Protein AF-A0A821PF55-F1 (afdb_monomer_lite)

Foldseek 3Di:
DDPVLVPQAPQFHWDQDPDPDRDIATDEPPQFDDRRSPDGNDDDDDDDDDDDD

Secondary structure (DSSP, 8-state):
--GGGTTSSSSSEEEE--SSS--EEEEPPTTEESTTS-EE-------------

Structure (mmCIF, N/CA/C/O backbone):
data_AF-A0A821PF55-F1
#
_entry.id   AF-A0A821PF55-F1
#
loop_
_atom_site.group_PDB
_atom_site.id
_atom_site.type_symbol
_atom_site.label_atom_id
_atom_site.label_alt_id
_atom_site.label_comp_id
_atom_site.label_asym_id
_atom_site.label_entity_id
_atom_site.label_seq_id
_atom_site.pdbx_PDB_ins_code
_atom_site.Cartn_x
_atom_site.Cartn_y
_atom_site.Cartn_z
_atom_site.occupancy
_atom_site.B_iso_or_equiv
_atom_site.auth_seq_id
_atom_site.auth_comp_id
_atom_site.auth_asym_id
_atom_site.auth_atom_id
_atom_site.pdbx_PDB_model_num
ATOM 1 N N . MET A 1 1 ? 14.668 -11.527 -21.140 1.00 45.47 1 MET A N 1
ATOM 2 C CA . MET A 1 1 ? 13.349 -11.083 -20.642 1.00 45.47 1 MET A CA 1
ATOM 3 C C . MET A 1 1 ? 13.380 -11.260 -19.137 1.00 45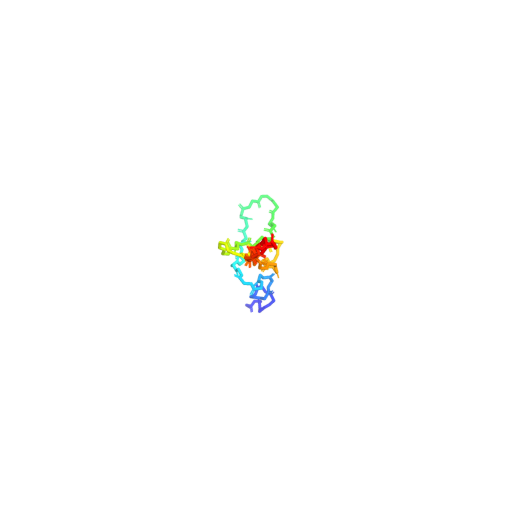.47 1 MET A C 1
ATOM 5 O O . MET A 1 1 ? 13.275 -12.374 -18.644 1.00 45.47 1 MET A O 1
ATOM 9 N N . ASP A 1 2 ? 13.720 -10.182 -18.441 1.00 53.88 2 ASP A N 1
ATOM 10 C CA . ASP A 1 2 ? 14.239 -10.189 -17.074 1.00 53.88 2 ASP A CA 1
ATOM 11 C C . ASP A 1 2 ? 13.150 -10.469 -16.033 1.00 53.88 2 ASP A C 1
ATOM 13 O O . ASP A 1 2 ? 12.455 -9.562 -15.575 1.00 53.88 2 ASP A O 1
ATOM 17 N N . ALA A 1 3 ? 13.039 -11.733 -15.618 1.00 56.38 3 ALA A N 1
ATOM 18 C CA . ALA A 1 3 ? 12.138 -12.204 -14.561 1.00 56.38 3 ALA A CA 1
ATOM 19 C C . ALA A 1 3 ? 12.248 -11.405 -13.242 1.00 56.38 3 ALA A C 1
ATOM 21 O O . ALA A 1 3 ? 11.288 -11.328 -12.481 1.00 56.38 3 ALA A O 1
ATOM 22 N N . ALA A 1 4 ? 13.381 -10.738 -12.997 1.00 57.50 4 ALA A N 1
ATOM 23 C CA . ALA A 1 4 ? 13.587 -9.873 -11.837 1.00 57.50 4 ALA A CA 1
ATOM 24 C C . ALA A 1 4 ? 12.694 -8.613 -11.825 1.00 57.50 4 ALA A C 1
ATOM 26 O O . ALA A 1 4 ? 12.447 -8.054 -10.759 1.00 57.50 4 ALA A O 1
ATOM 27 N N . LEU A 1 5 ? 12.190 -8.151 -12.981 1.00 61.38 5 LEU A N 1
ATOM 28 C CA . LEU A 1 5 ? 11.208 -7.058 -13.025 1.00 61.38 5 LEU A CA 1
ATOM 29 C C . LEU A 1 5 ? 9.823 -7.506 -12.532 1.00 61.38 5 LEU A C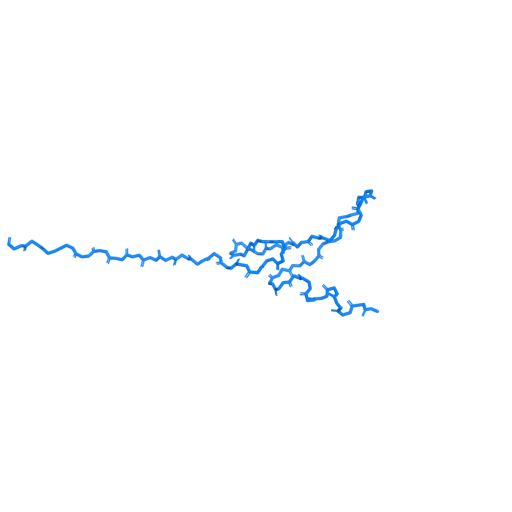 1
ATOM 31 O O . LEU A 1 5 ? 9.085 -6.686 -11.992 1.00 61.38 5 LEU A O 1
ATOM 35 N N . ALA A 1 6 ? 9.479 -8.784 -12.711 1.00 62.97 6 ALA A N 1
ATOM 36 C CA . ALA A 1 6 ? 8.142 -9.295 -12.418 1.00 62.97 6 ALA A CA 1
ATOM 37 C C . ALA A 1 6 ? 7.841 -9.363 -10.911 1.00 62.97 6 ALA A C 1
ATOM 39 O O . ALA A 1 6 ? 6.680 -9.271 -10.534 1.00 62.97 6 ALA A O 1
ATOM 40 N N . TRP A 1 7 ? 8.869 -9.476 -10.059 1.00 76.44 7 TRP A N 1
ATOM 41 C CA . TRP A 1 7 ? 8.714 -9.559 -8.597 1.00 76.44 7 TRP A CA 1
ATOM 42 C C . TRP A 1 7 ? 9.052 -8.257 -7.849 1.00 76.44 7 TRP A C 1
ATOM 44 O O . TRP A 1 7 ? 8.950 -8.192 -6.630 1.00 76.44 7 TRP A O 1
ATOM 54 N N . TYR A 1 8 ? 9.471 -7.195 -8.548 1.00 85.38 8 TYR A N 1
ATOM 55 C CA . TYR A 1 8 ? 9.847 -5.936 -7.886 1.00 85.38 8 TYR A CA 1
ATOM 56 C C . TYR A 1 8 ? 8.657 -5.253 -7.195 1.00 85.38 8 TYR A C 1
ATOM 58 O O . TYR A 1 8 ? 8.830 -4.585 -6.180 1.00 85.38 8 TYR A O 1
ATOM 66 N N . CYS A 1 9 ? 7.451 -5.424 -7.737 1.00 87.81 9 CYS A N 1
ATOM 67 C CA . CYS A 1 9 ? 6.215 -4.973 -7.114 1.00 87.81 9 CYS A CA 1
ATOM 68 C C . CYS A 1 9 ? 5.471 -6.203 -6.597 1.00 87.81 9 CYS A C 1
ATOM 70 O O . CYS A 1 9 ? 5.074 -7.050 -7.390 1.00 87.81 9 CYS A O 1
ATOM 72 N N . HIS A 1 10 ? 5.276 -6.304 -5.284 1.00 89.69 10 HIS A N 1
ATOM 73 C CA . HIS A 1 10 ? 4.748 -7.516 -4.651 1.00 89.69 10 HIS A CA 1
ATOM 74 C C . HIS A 1 10 ? 3.285 -7.776 -5.053 1.00 89.69 10 HIS A C 1
ATOM 76 O O . HIS A 1 10 ? 2.933 -8.864 -5.493 1.00 89.69 10 HIS A O 1
ATOM 82 N N . TYR A 1 11 ? 2.450 -6.737 -4.938 1.00 87.75 11 TYR A N 1
ATOM 83 C CA . TYR A 1 11 ? 1.015 -6.755 -5.264 1.00 87.75 11 TYR A CA 1
ATOM 84 C C . TYR A 1 11 ? 0.638 -5.683 -6.297 1.00 87.75 11 TYR A C 1
ATOM 86 O O . TYR A 1 11 ? -0.516 -5.272 -6.382 1.00 87.75 11 TYR A O 1
ATOM 94 N N . GLY A 1 12 ? 1.619 -5.164 -7.037 1.00 87.19 12 GLY A N 1
ATOM 95 C CA . GLY A 1 12 ? 1.444 -4.030 -7.942 1.00 87.19 12 GLY A CA 1
ATOM 96 C C . GLY A 1 12 ? 2.021 -4.282 -9.326 1.00 87.19 12 GLY A C 1
ATOM 97 O O . GLY A 1 12 ? 2.618 -5.321 -9.5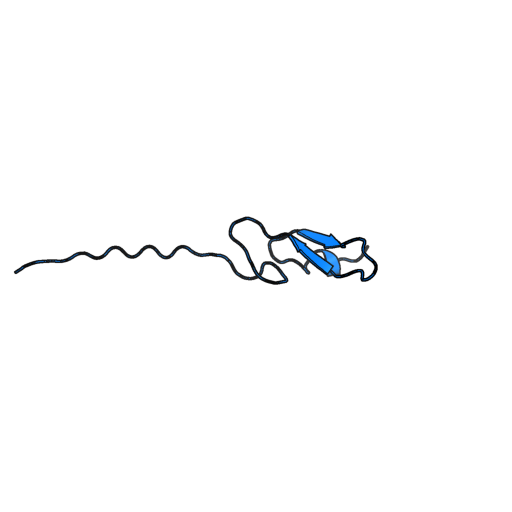94 1.00 87.19 12 GLY A O 1
ATOM 98 N N . ALA A 1 13 ? 1.870 -3.295 -10.202 1.00 87.88 13 ALA A N 1
ATOM 99 C CA . ALA A 1 13 ? 2.462 -3.322 -11.532 1.00 87.88 13 ALA A CA 1
ATOM 100 C C . ALA A 1 13 ? 3.710 -2.439 -11.570 1.00 87.88 13 ALA A C 1
ATOM 102 O O . ALA A 1 13 ? 3.678 -1.283 -11.142 1.00 87.88 13 ALA A O 1
ATOM 103 N N . LEU A 1 14 ? 4.803 -2.969 -12.113 1.00 86.00 14 LEU A N 1
ATOM 104 C CA . LEU A 1 14 ? 6.010 -2.185 -12.322 1.00 86.00 14 LEU A CA 1
ATOM 105 C C . LEU A 1 14 ? 5.818 -1.220 -13.487 1.00 86.00 14 LEU A C 1
ATOM 107 O O . LEU A 1 14 ? 5.553 -1.628 -14.617 1.00 86.00 14 LEU A O 1
ATOM 111 N N . THR A 1 15 ? 6.014 0.064 -13.218 1.00 81.81 15 THR A N 1
ATOM 112 C CA . THR A 1 15 ? 6.072 1.107 -14.229 1.00 81.81 15 THR A CA 1
ATOM 113 C C . THR A 1 15 ? 7.497 1.594 -14.416 1.00 81.81 15 THR A C 1
ATOM 115 O O . THR A 1 15 ? 8.275 1.799 -13.48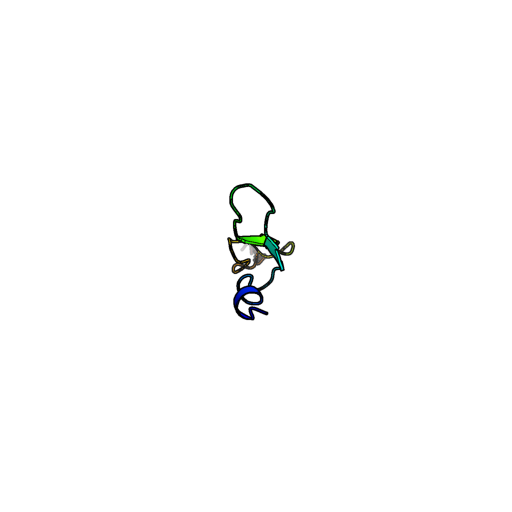1 1.00 81.81 15 THR A O 1
ATOM 118 N N . LEU A 1 16 ? 7.848 1.779 -15.682 1.00 73.25 16 LEU A N 1
ATOM 119 C CA . LEU A 1 16 ? 9.049 2.486 -16.081 1.00 73.25 16 LEU A CA 1
ATOM 120 C C . LEU A 1 16 ? 8.595 3.883 -16.480 1.00 73.25 16 LEU A C 1
ATOM 122 O O . LEU A 1 16 ? 8.036 4.069 -17.562 1.00 73.25 16 LEU A O 1
ATOM 126 N N . PHE A 1 17 ? 8.807 4.866 -15.608 1.00 66.38 17 PHE A N 1
ATOM 127 C CA . PHE A 1 17 ? 8.610 6.251 -16.011 1.00 66.38 17 PHE A CA 1
ATOM 128 C C . PHE A 1 17 ? 9.637 6.568 -17.103 1.00 66.38 17 PHE A C 1
ATOM 130 O O . PHE A 1 17 ? 10.848 6.556 -16.874 1.00 66.38 17 PHE A O 1
ATOM 137 N N . LYS A 1 18 ? 9.155 6.807 -18.327 1.00 54.44 18 LYS A N 1
ATOM 138 C CA . LYS A 1 18 ? 9.981 7.177 -19.482 1.00 54.44 18 LYS A CA 1
ATOM 139 C C . LYS A 1 18 ? 10.360 8.664 -19.382 1.00 54.44 18 LYS A C 1
ATOM 141 O O . LYS A 1 18 ? 9.918 9.473 -20.186 1.00 54.44 18 LYS A O 1
ATOM 146 N N . GLY A 1 19 ? 11.124 9.019 -18.349 1.00 61.59 19 GLY A N 1
ATOM 147 C CA . GLY A 1 19 ? 11.729 10.338 -18.134 1.00 61.59 19 GLY A CA 1
ATOM 148 C C . GLY A 1 19 ? 13.263 10.280 -18.175 1.00 61.59 19 GLY A C 1
ATOM 149 O O . GLY A 1 19 ? 13.840 9.206 -18.339 1.00 61.59 19 GLY A O 1
ATOM 150 N N . ILE A 1 20 ? 13.924 11.437 -18.016 1.00 60.50 20 ILE A N 1
ATOM 151 C CA . ILE A 1 20 ? 15.397 11.601 -18.093 1.00 60.50 20 ILE A CA 1
ATOM 152 C C . ILE A 1 20 ? 16.131 10.683 -17.094 1.00 60.50 20 ILE A C 1
ATOM 154 O O . ILE A 1 20 ? 17.213 10.184 -17.393 1.00 60.50 20 ILE A O 1
ATOM 158 N N . ASN A 1 21 ? 15.502 10.376 -15.955 1.00 61.53 21 ASN A N 1
ATOM 159 C CA . ASN A 1 21 ? 15.904 9.297 -15.057 1.00 61.53 21 ASN A CA 1
ATOM 160 C C . ASN A 1 21 ? 14.900 8.147 -15.180 1.00 61.53 21 ASN A C 1
ATOM 162 O O . ASN A 1 21 ? 13.734 8.294 -14.813 1.00 61.53 21 ASN A O 1
ATOM 166 N N . LYS A 1 22 ? 15.345 7.002 -15.710 1.00 65.00 22 LYS A N 1
ATOM 167 C CA . LYS A 1 22 ? 14.551 5.768 -15.797 1.00 65.00 22 LYS A CA 1
ATOM 168 C C . LYS A 1 22 ? 14.378 5.162 -14.403 1.00 65.00 22 LYS A C 1
ATOM 170 O O . LYS A 1 22 ? 15.028 4.175 -14.061 1.00 65.00 22 LYS A O 1
ATOM 175 N N . THR A 1 23 ? 13.524 5.762 -13.586 1.00 72.31 23 THR A N 1
ATOM 176 C CA . THR A 1 23 ? 13.264 5.279 -12.231 1.00 72.31 23 THR A CA 1
ATOM 177 C C . THR A 1 23 ? 12.178 4.210 -12.272 1.00 72.31 23 THR A C 1
ATOM 179 O O . THR A 1 23 ? 11.106 4.409 -12.848 1.00 72.31 23 THR A O 1
ATOM 182 N N . LYS A 1 24 ? 12.471 3.054 -11.670 1.00 78.88 24 LYS A N 1
ATOM 183 C CA . LYS A 1 24 ? 11.485 1.997 -11.425 1.00 78.88 24 LYS A CA 1
ATOM 184 C C . LYS A 1 24 ? 10.505 2.487 -10.364 1.00 78.88 24 LYS A C 1
ATOM 186 O O . LYS A 1 24 ? 10.938 2.977 -9.324 1.00 78.88 24 LYS A O 1
ATOM 191 N N . ALA A 1 25 ? 9.213 2.343 -10.617 1.00 84.31 25 ALA A N 1
ATOM 192 C CA . ALA A 1 25 ? 8.172 2.659 -9.652 1.00 84.31 25 ALA A CA 1
ATOM 193 C C . ALA A 1 25 ? 7.069 1.602 -9.707 1.00 84.31 25 ALA A C 1
ATOM 195 O O . ALA A 1 25 ? 6.876 0.958 -10.733 1.00 84.31 25 ALA A O 1
ATOM 196 N N . CYS A 1 26 ? 6.346 1.416 -8.611 1.00 88.38 26 CYS A N 1
ATOM 197 C CA . CYS A 1 26 ? 5.223 0.489 -8.562 1.00 88.38 26 CYS A CA 1
ATOM 198 C C . CYS A 1 26 ? 3.901 1.255 -8.544 1.00 88.38 26 CYS A C 1
ATOM 200 O O . CYS A 1 26 ? 3.723 2.180 -7.753 1.00 88.38 26 CYS A O 1
ATOM 202 N N . LEU A 1 27 ? 2.963 0.849 -9.398 1.00 88.62 27 LEU A N 1
ATOM 203 C CA . LEU A 1 27 ? 1.556 1.206 -9.259 1.00 88.62 27 LEU A CA 1
ATOM 204 C C . LEU A 1 27 ? 0.892 0.201 -8.325 1.00 88.62 27 LEU A C 1
ATOM 206 O O . LEU A 1 27 ? 0.817 -0.990 -8.641 1.00 88.62 27 LEU A O 1
ATOM 210 N N . CYS A 1 28 ? 0.413 0.690 -7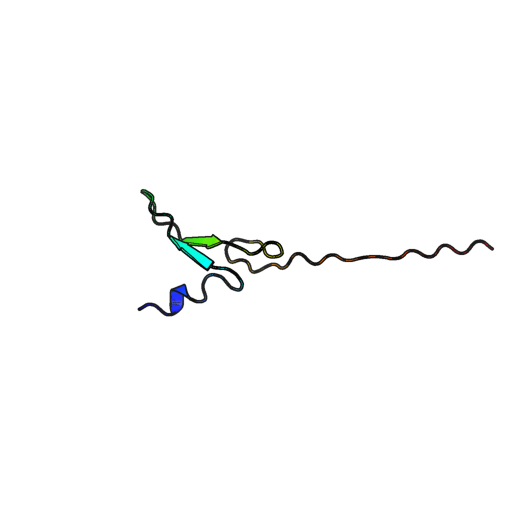.186 1.00 90.81 28 CYS A N 1
ATOM 211 C CA . CYS A 1 28 ? -0.251 -0.139 -6.192 1.00 90.81 28 CYS A CA 1
ATOM 212 C C . CYS A 1 28 ? -1.778 -0.109 -6.355 1.00 90.81 28 CYS A C 1
ATOM 214 O O . CYS A 1 28 ? -2.340 0.948 -6.657 1.00 90.81 28 CYS A O 1
ATOM 216 N N . PRO A 1 29 ? -2.471 -1.241 -6.137 1.00 91.44 29 PRO A N 1
ATOM 217 C CA . PRO A 1 29 ? -3.924 -1.268 -6.013 1.00 91.44 29 PRO A CA 1
ATOM 218 C C . PRO A 1 29 ? -4.386 -0.523 -4.752 1.00 91.44 29 PRO A C 1
ATOM 220 O O . PRO A 1 29 ? -3.605 -0.270 -3.838 1.00 91.44 29 PRO A O 1
ATOM 223 N N . GLN A 1 30 ? -5.682 -0.214 -4.682 1.00 88.31 30 GLN A N 1
ATOM 224 C CA . GLN A 1 30 ? -6.283 0.732 -3.726 1.00 88.31 30 GLN A CA 1
ATOM 225 C C . GLN A 1 30 ? -5.979 0.462 -2.236 1.00 88.31 30 GLN A C 1
ATOM 227 O O . GLN A 1 30 ? -5.988 1.390 -1.433 1.00 88.31 30 GLN A O 1
ATOM 232 N N . ASN A 1 31 ? -5.681 -0.789 -1.873 1.00 92.00 31 ASN A N 1
ATOM 233 C CA . ASN A 1 31 ? -5.414 -1.210 -0.496 1.00 92.00 31 ASN A CA 1
ATOM 234 C C . ASN A 1 31 ? -3.943 -1.542 -0.225 1.00 92.00 31 ASN A C 1
ATOM 236 O O . ASN A 1 31 ? -3.655 -2.096 0.829 1.00 92.00 31 ASN A O 1
ATOM 240 N N . TYR A 1 32 ? -3.018 -1.258 -1.140 1.00 93.81 32 TYR A N 1
ATOM 241 C CA . TYR A 1 32 ? -1.594 -1.518 -0.937 1.00 93.81 32 TYR A CA 1
ATOM 242 C C . TYR A 1 32 ? -0.773 -0.246 -1.128 1.00 93.81 32 TYR A C 1
ATOM 244 O O . TYR A 1 32 ? -1.094 0.599 -1.958 1.00 93.81 32 TYR A O 1
ATOM 252 N N . PHE A 1 33 ? 0.301 -0.105 -0.360 1.00 90.94 33 PHE A N 1
ATOM 253 C CA . PHE A 1 33 ? 1.171 1.064 -0.390 1.00 90.94 33 PHE A CA 1
ATOM 254 C C . PHE A 1 33 ? 2.634 0.696 -0.114 1.00 90.94 33 PHE A C 1
ATOM 256 O O . PHE A 1 33 ? 2.973 -0.448 0.201 1.00 90.94 33 PHE A O 1
ATOM 263 N N . GLY A 1 34 ? 3.508 1.692 -0.262 1.00 90.12 34 GLY A N 1
ATOM 264 C CA . GLY A 1 34 ? 4.960 1.542 -0.204 1.00 90.12 34 GLY A CA 1
ATOM 265 C C . GLY A 1 34 ? 5.610 1.522 -1.579 1.00 90.12 34 GLY A C 1
ATOM 266 O O . GLY A 1 34 ? 4.936 1.443 -2.602 1.00 90.12 34 GLY A O 1
ATOM 267 N N . SER A 1 35 ? 6.940 1.596 -1.603 1.00 89.12 35 SER A N 1
ATOM 268 C CA . SER A 1 35 ? 7.719 1.642 -2.846 1.00 89.12 35 SER A CA 1
ATOM 269 C C . SER A 1 35 ? 7.562 0.391 -3.717 1.00 89.12 35 SER A C 1
ATOM 271 O O . SER A 1 35 ? 7.750 0.480 -4.926 1.00 89.12 35 SER A O 1
ATOM 273 N N . GLN A 1 36 ? 7.196 -0.746 -3.116 1.00 91.94 36 GLN A N 1
ATOM 274 C CA . GLN A 1 36 ? 7.000 -2.038 -3.783 1.00 91.94 36 GLN A CA 1
ATOM 275 C C . GLN A 1 36 ? 5.592 -2.612 -3.560 1.00 91.94 36 GLN A C 1
ATOM 277 O O . GLN A 1 36 ? 5.351 -3.793 -3.814 1.00 91.94 36 GLN A O 1
ATOM 282 N N . CYS A 1 37 ? 4.649 -1.796 -3.076 1.00 91.50 37 CYS A N 1
ATOM 283 C CA . CYS A 1 37 ? 3.309 -2.240 -2.677 1.00 91.50 37 CYS A CA 1
ATOM 284 C C . CYS A 1 37 ? 3.332 -3.350 -1.610 1.00 91.50 37 CYS A C 1
ATOM 286 O O . CYS A 1 37 ? 2.505 -4.256 -1.637 1.00 91.50 37 CYS A O 1
ATOM 288 N N . GLN A 1 38 ? 4.303 -3.314 -0.692 1.00 92.00 38 GLN A N 1
ATOM 289 C CA . GLN A 1 38 ? 4.513 -4.363 0.309 1.00 92.00 38 GLN A CA 1
ATOM 290 C C . GLN A 1 38 ? 3.565 -4.280 1.513 1.00 92.00 38 GLN A C 1
ATOM 292 O O . GLN A 1 38 ? 3.437 -5.255 2.251 1.00 92.00 38 GLN A O 1
ATOM 297 N N . TRP A 1 39 ? 2.918 -3.134 1.736 1.00 91.81 39 TRP A N 1
ATOM 298 C CA . TRP A 1 39 ? 2.065 -2.920 2.902 1.00 91.81 39 TRP A CA 1
ATOM 299 C C . TRP A 1 39 ? 0.601 -2.884 2.502 1.00 91.81 39 TRP A C 1
ATOM 301 O O . TRP A 1 39 ? 0.205 -2.065 1.679 1.00 91.81 39 TRP A O 1
ATOM 311 N N . GLN A 1 40 ? -0.203 -3.755 3.106 1.00 92.25 40 GLN A N 1
ATOM 312 C CA . GLN A 1 40 ? -1.649 -3.758 2.934 1.00 92.25 40 GLN A CA 1
ATOM 313 C C . GLN A 1 40 ? -2.300 -2.833 3.969 1.00 92.25 40 GLN A C 1
ATOM 315 O O . GLN A 1 40 ? -2.046 -2.946 5.167 1.00 92.25 40 GLN A O 1
ATOM 320 N N . SER A 1 41 ? -3.178 -1.944 3.517 1.00 88.50 41 SER A N 1
ATOM 321 C CA . SER A 1 41 ? -4.069 -1.174 4.376 1.00 88.50 41 SER A CA 1
ATOM 322 C C . SER A 1 41 ? -5.131 -2.112 4.938 1.00 88.50 41 SER A C 1
ATOM 324 O O . SER A 1 41 ? -6.049 -2.539 4.234 1.00 88.50 41 SER A O 1
ATOM 326 N N . GLN A 1 42 ? -4.973 -2.490 6.203 1.00 85.56 42 GLN A N 1
ATOM 327 C CA . GLN A 1 42 ? -5.959 -3.282 6.924 1.00 85.56 42 GLN A CA 1
ATOM 328 C C . GLN A 1 42 ? -6.805 -2.356 7.789 1.00 85.56 42 GLN A C 1
ATOM 330 O O . GLN A 1 42 ? -6.297 -1.638 8.650 1.00 85.56 42 GLN A O 1
ATOM 335 N N . ARG A 1 43 ? -8.120 -2.375 7.569 1.00 83.69 43 ARG A N 1
ATOM 336 C CA . ARG A 1 43 ? -9.055 -1.679 8.447 1.00 83.69 43 ARG A CA 1
ATOM 337 C C . ARG A 1 43 ? -9.290 -2.536 9.684 1.00 83.69 43 ARG A C 1
ATOM 339 O O . ARG A 1 43 ? -9.915 -3.588 9.591 1.00 83.69 43 ARG A O 1
ATOM 346 N N . VAL A 1 44 ? -8.823 -2.070 10.838 1.00 81.38 44 VAL A N 1
ATOM 347 C CA . VAL A 1 44 ? -9.165 -2.676 12.129 1.00 81.38 44 VAL A CA 1
ATOM 348 C C . VAL A 1 44 ? -10.441 -2.013 12.641 1.00 81.38 44 VAL A C 1
ATOM 350 O O . VAL A 1 44 ? -10.460 -0.812 12.908 1.00 81.38 44 VAL A O 1
ATOM 353 N N . CYS A 1 45 ? -11.522 -2.784 12.748 1.00 88.12 45 CYS A N 1
ATOM 354 C CA . CYS A 1 45 ? -12.794 -2.320 13.299 1.00 88.12 45 CYS A CA 1
ATOM 355 C C . CYS A 1 45 ? -12.921 -2.800 14.746 1.00 88.12 45 CYS A C 1
ATOM 357 O O . CYS A 1 45 ? -13.025 -3.999 14.995 1.00 88.12 45 CYS A O 1
ATOM 359 N N . LEU A 1 46 ? -12.930 -1.866 15.696 1.00 89.12 46 LEU A N 1
ATOM 360 C CA . LEU A 1 46 ? -13.143 -2.162 17.111 1.00 89.12 46 LEU A CA 1
ATOM 361 C C . LEU A 1 46 ? -14.598 -1.866 17.472 1.00 89.12 46 LEU A C 1
ATOM 363 O O . LEU A 1 46 ? -15.095 -0.775 17.201 1.00 89.12 46 LEU A O 1
ATOM 367 N N . THR A 1 47 ? -15.275 -2.833 18.091 1.00 93.44 47 THR A N 1
ATOM 368 C CA . THR A 1 47 ? -16.615 -2.632 18.657 1.00 93.44 47 THR A CA 1
ATOM 369 C C . THR A 1 47 ? -16.490 -2.528 20.169 1.00 93.44 47 THR A C 1
ATOM 371 O O . THR A 1 47 ? -16.063 -3.477 20.822 1.00 93.44 47 THR A O 1
ATOM 374 N N . LEU A 1 48 ? -16.849 -1.372 20.721 1.00 92.56 48 LEU A N 1
ATOM 375 C CA . LEU A 1 48 ? -16.830 -1.119 22.159 1.00 92.56 48 LEU A CA 1
ATOM 376 C C . LEU A 1 48 ? -18.234 -1.356 22.723 1.00 92.56 48 LEU A C 1
ATOM 378 O O . LEU A 1 48 ? -19.196 -0.742 22.266 1.00 92.56 48 LEU A O 1
ATOM 382 N N . GLN A 1 49 ? -18.353 -2.242 23.711 1.00 93.12 49 GLN A N 1
ATOM 383 C CA . GLN A 1 49 ? -19.596 -2.456 24.450 1.00 93.12 49 GLN A CA 1
ATOM 384 C C . GLN A 1 49 ? -19.456 -1.871 25.852 1.00 93.12 49 GLN A C 1
ATOM 386 O O . GLN A 1 49 ? -18.683 -2.371 26.666 1.00 93.12 49 GLN A O 1
ATOM 391 N N . PHE A 1 50 ? -20.224 -0.823 26.136 1.00 92.50 50 PHE A N 1
ATOM 392 C CA . PHE A 1 50 ? -20.320 -0.249 27.473 1.00 92.50 50 PHE A CA 1
ATOM 393 C C . PHE A 1 50 ? -21.464 -0.930 28.228 1.00 92.50 50 PHE A C 1
ATOM 395 O O . PHE A 1 50 ? -22.574 -1.037 27.708 1.00 92.50 50 PHE A O 1
ATOM 402 N N . ARG A 1 51 ? -21.200 -1.398 29.451 1.00 89.38 51 ARG A N 1
ATOM 403 C CA . ARG A 1 51 ? -22.231 -1.881 30.379 1.00 89.38 51 ARG A CA 1
ATOM 404 C C . ARG A 1 51 ? -22.297 -0.926 31.563 1.00 89.38 51 ARG A C 1
ATOM 406 O O . ARG A 1 51 ? -21.273 -0.676 32.193 1.00 89.38 51 ARG A O 1
ATOM 413 N N . THR A 1 52 ? -23.481 -0.396 31.844 1.00 83.25 52 THR A N 1
ATOM 414 C CA . THR A 1 52 ? -23.764 0.378 33.058 1.00 83.25 52 THR A CA 1
ATOM 415 C C . THR A 1 52 ? -24.261 -0.579 34.138 1.00 83.25 52 THR A C 1
ATOM 417 O O . THR A 1 52 ? -25.106 -1.427 33.842 1.00 83.25 52 THR A O 1
ATOM 420 N N . GLN A 1 53 ? -23.699 -0.474 35.345 1.00 69.19 53 GLN A N 1
ATOM 421 C CA . GLN A 1 53 ? -24.251 -1.096 36.555 1.00 69.19 53 GLN A CA 1
ATOM 422 C C . G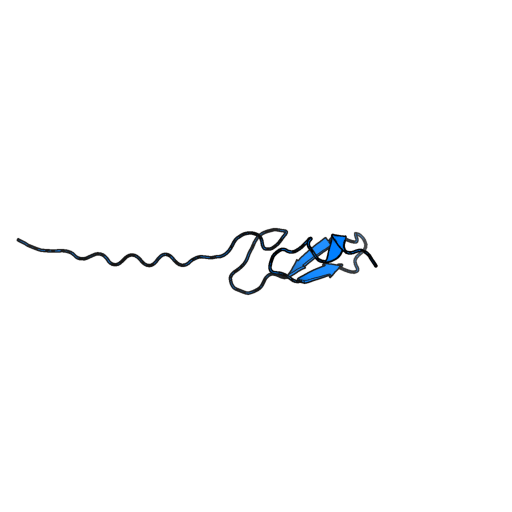LN A 1 53 ? -25.420 -0.272 37.087 1.00 69.19 53 GLN A C 1
ATOM 424 O O . GLN A 1 53 ? -25.349 0.971 36.954 1.00 69.19 53 GLN A O 1
#

Sequence (53 aa):
MDAALAWYCHYGALTLFKGINKTKACLCPQNYFGSQCQWQSQRVCLTLQFRTQ

Radius of gyration: 18.86 Å; chains: 1; bounding box: 40×24×57 Å

pLDDT: mean 80.73, std 13.15, range [45.47, 93.81]